Protein AF-A0A1M5WEA0-F1 (afdb_monomer_lite)

Radius of gyration: 22.65 Å; chains: 1; bounding box: 42×34×80 Å

Sequence (156 aa):
MRILQIKKFSIVIILIILMFCSLLNFSYASTDNMNVIKIAKNFVDTISSKHEHFSDWKISVICEPVPLYKENGKIRAYLFHLRKSKETVGYFILDIKTLNVVEFARGESPYQSTLKRFKIEKFKDKKIEKEMLVYAGPSYYILGVKTSKDKNIFNS

Structure (mmCIF, N/CA/C/O backbone):
data_AF-A0A1M5WEA0-F1
#
_entry.id   AF-A0A1M5WEA0-F1
#
loop_
_atom_site.group_PDB
_atom_site.id
_atom_site.type_symbol
_atom_site.label_atom_id
_atom_site.label_alt_id
_atom_site.label_comp_id
_atom_site.label_asym_id
_atom_site.label_entity_id
_atom_site.label_seq_id
_atom_site.pdbx_PDB_ins_code
_atom_site.Cartn_x
_atom_site.Cartn_y
_atom_site.Cartn_z
_atom_site.occupancy
_atom_site.B_iso_or_equiv
_atom_site.auth_seq_id
_atom_site.auth_comp_id
_atom_site.auth_asym_id
_atom_site.auth_atom_id
_atom_site.pdbx_PDB_model_num
ATOM 1 N N . MET A 1 1 ? 19.475 -5.536 62.255 1.00 52.81 1 MET A N 1
ATOM 2 C CA . MET A 1 1 ? 19.799 -4.760 61.029 1.00 52.81 1 MET A CA 1
ATOM 3 C C . MET A 1 1 ? 19.884 -5.592 59.735 1.00 52.81 1 MET A C 1
ATOM 5 O O . MET A 1 1 ? 19.499 -5.074 58.696 1.00 52.81 1 MET A O 1
ATOM 9 N N . ARG A 1 2 ? 20.307 -6.872 59.761 1.00 50.06 2 ARG A N 1
ATOM 10 C CA . ARG A 1 2 ? 20.433 -7.733 58.554 1.00 50.06 2 ARG A CA 1
ATOM 11 C C . ARG A 1 2 ? 19.107 -8.063 57.835 1.00 50.06 2 ARG A C 1
ATOM 13 O O . ARG A 1 2 ? 19.062 -8.043 56.612 1.00 50.06 2 ARG A O 1
ATOM 20 N N . ILE A 1 3 ? 18.007 -8.268 58.568 1.00 51.97 3 ILE A N 1
ATOM 21 C CA . ILE A 1 3 ? 16.685 -8.612 57.992 1.00 51.97 3 ILE A CA 1
ATOM 22 C C . ILE A 1 3 ? 16.113 -7.470 57.128 1.00 51.97 3 ILE A C 1
ATOM 24 O O . ILE A 1 3 ? 15.472 -7.713 56.107 1.00 51.97 3 ILE A O 1
ATOM 28 N N . LEU A 1 4 ? 16.382 -6.212 57.499 1.00 50.53 4 LEU A N 1
ATOM 29 C CA . LEU A 1 4 ? 15.894 -5.043 56.760 1.00 50.53 4 LEU A CA 1
ATOM 30 C C . LEU A 1 4 ? 16.617 -4.870 55.411 1.00 50.53 4 LEU A C 1
ATOM 32 O O . LEU A 1 4 ? 16.015 -4.393 54.453 1.00 50.53 4 LEU A O 1
ATOM 36 N N . GLN A 1 5 ? 17.890 -5.275 55.322 1.00 50.91 5 GLN A N 1
ATOM 37 C CA . GLN A 1 5 ? 18.660 -5.211 54.076 1.00 50.91 5 GLN A CA 1
ATOM 38 C C . GLN A 1 5 ? 18.260 -6.309 53.083 1.00 50.91 5 GLN A C 1
ATOM 40 O O . GLN A 1 5 ? 18.144 -6.024 51.895 1.00 50.91 5 GLN A O 1
ATOM 45 N N . ILE A 1 6 ? 17.930 -7.515 53.561 1.00 55.34 6 ILE A N 1
ATOM 46 C CA . ILE A 1 6 ? 17.444 -8.621 52.714 1.00 55.34 6 ILE A CA 1
ATOM 47 C C . ILE A 1 6 ? 16.091 -8.272 52.065 1.00 55.34 6 ILE A C 1
ATOM 49 O O . ILE A 1 6 ? 15.879 -8.528 50.877 1.00 55.34 6 ILE A O 1
ATOM 53 N N . LYS A 1 7 ? 15.192 -7.606 52.808 1.00 54.53 7 LYS A N 1
ATOM 54 C CA . LYS A 1 7 ? 13.907 -7.122 52.268 1.00 54.53 7 LYS A CA 1
ATOM 55 C C . LYS A 1 7 ? 14.094 -6.049 51.190 1.00 54.53 7 LYS A C 1
ATOM 57 O O . LYS A 1 7 ? 13.434 -6.110 50.159 1.00 54.53 7 LYS A O 1
ATOM 62 N N . LYS A 1 8 ? 15.024 -5.106 51.390 1.00 58.59 8 LYS A N 1
ATOM 63 C CA . LYS A 1 8 ? 15.352 -4.073 50.388 1.00 58.59 8 LYS A CA 1
ATOM 64 C C . LYS A 1 8 ? 15.960 -4.677 49.120 1.00 58.59 8 LYS A C 1
ATOM 66 O O . LYS A 1 8 ? 15.584 -4.275 48.026 1.00 58.59 8 LYS A O 1
ATOM 71 N N . PHE A 1 9 ? 16.829 -5.677 49.261 1.00 62.06 9 PHE A N 1
ATOM 72 C CA . PHE A 1 9 ? 17.447 -6.368 48.126 1.00 62.06 9 PHE A CA 1
ATOM 73 C C . PHE A 1 9 ? 16.418 -7.150 47.293 1.00 62.06 9 PHE A C 1
ATOM 75 O O . PHE A 1 9 ? 16.442 -7.106 46.066 1.00 62.06 9 PHE A O 1
ATOM 82 N N . SER A 1 10 ? 15.446 -7.781 47.959 1.00 69.00 10 SER A N 1
ATOM 83 C CA . SER A 1 10 ? 14.362 -8.521 47.297 1.00 69.00 10 SER A CA 1
ATOM 84 C C . SER A 1 10 ? 13.443 -7.608 46.473 1.00 69.00 10 SER A C 1
ATOM 86 O O . SER A 1 10 ? 13.037 -7.971 45.373 1.00 69.00 10 SER A O 1
ATOM 88 N N . ILE A 1 11 ? 13.156 -6.396 46.963 1.00 75.56 11 ILE A N 1
ATOM 89 C CA . ILE A 1 11 ? 12.329 -5.410 46.245 1.00 75.56 11 ILE A CA 1
ATOM 90 C C . ILE A 1 11 ? 13.032 -4.918 44.972 1.00 75.56 11 ILE A C 1
ATOM 92 O O . ILE A 1 11 ? 12.394 -4.782 43.930 1.00 75.56 11 ILE A O 1
ATOM 96 N N . VAL A 1 12 ? 14.347 -4.691 45.034 1.00 78.25 12 VAL A N 1
ATOM 97 C CA . VAL A 1 12 ? 15.135 -4.248 43.872 1.00 78.25 12 VAL A CA 1
ATOM 98 C C . VAL A 1 12 ? 15.146 -5.315 42.775 1.00 78.25 12 VAL A C 1
ATOM 100 O O . VAL A 1 12 ? 14.956 -4.987 41.607 1.00 78.25 12 VAL A O 1
ATOM 103 N N . ILE A 1 13 ? 15.278 -6.593 43.137 1.00 82.44 13 ILE A N 1
ATOM 104 C CA . ILE A 1 13 ? 15.229 -7.703 42.173 1.00 82.44 13 ILE A CA 1
ATOM 105 C C . ILE A 1 13 ? 13.857 -7.779 41.486 1.00 82.44 13 ILE A C 1
ATOM 107 O O . ILE A 1 13 ? 13.789 -7.920 40.267 1.00 82.44 13 ILE A O 1
ATOM 111 N N . ILE A 1 14 ? 12.763 -7.624 42.239 1.00 82.19 14 ILE A N 1
ATOM 112 C CA . ILE A 1 14 ? 11.400 -7.639 41.681 1.00 82.19 14 ILE A CA 1
ATOM 113 C C . ILE A 1 14 ? 11.188 -6.478 40.696 1.00 82.19 14 ILE A C 1
ATOM 115 O O . ILE A 1 14 ? 10.607 -6.678 39.630 1.00 82.19 14 ILE A O 1
ATOM 119 N N . LEU A 1 15 ? 11.695 -5.281 41.007 1.00 78.81 15 LEU A N 1
ATOM 120 C CA . LEU A 1 15 ? 11.612 -4.119 40.112 1.00 78.81 15 LEU A CA 1
ATOM 121 C C . LEU A 1 15 ? 12.396 -4.326 38.807 1.00 78.81 15 LEU A C 1
ATOM 123 O O . LEU A 1 15 ? 11.906 -3.960 37.740 1.00 78.81 15 LEU A O 1
ATOM 127 N N . ILE A 1 16 ? 13.572 -4.956 38.875 1.00 81.12 16 ILE A N 1
ATOM 128 C CA . ILE A 1 16 ? 14.376 -5.284 37.688 1.00 81.12 16 ILE A CA 1
ATOM 129 C C . ILE A 1 16 ? 13.646 -6.303 36.804 1.00 81.12 16 ILE A C 1
ATOM 131 O O . ILE A 1 16 ? 13.586 -6.123 35.589 1.00 81.12 16 ILE A O 1
ATOM 135 N N . ILE A 1 17 ? 13.033 -7.333 37.398 1.00 80.44 17 ILE A N 1
ATOM 136 C CA . ILE A 1 17 ? 12.251 -8.335 36.657 1.00 80.44 17 ILE A CA 1
ATOM 137 C C . ILE A 1 17 ? 11.041 -7.681 35.974 1.00 80.44 17 ILE A C 1
ATOM 139 O O . ILE A 1 17 ? 10.797 -7.933 34.797 1.00 80.44 17 ILE A O 1
ATOM 143 N N . LEU A 1 18 ? 10.323 -6.786 36.662 1.00 75.31 18 LEU A N 1
ATOM 144 C CA . LEU A 1 18 ? 9.180 -6.064 36.088 1.00 75.31 18 LEU A CA 1
ATOM 145 C C . LEU A 1 18 ? 9.583 -5.141 34.926 1.00 75.31 18 LEU A C 1
ATOM 147 O O . LEU A 1 18 ? 8.867 -5.087 33.924 1.00 75.31 18 LEU A O 1
ATOM 151 N N . MET A 1 19 ? 10.735 -4.464 35.015 1.00 72.69 19 MET A N 1
ATOM 152 C CA . MET A 1 19 ? 11.289 -3.695 33.890 1.00 72.69 19 MET A CA 1
ATOM 153 C C . MET A 1 19 ? 11.709 -4.591 32.720 1.00 72.69 19 MET A C 1
ATOM 155 O O . MET A 1 19 ? 11.568 -4.199 31.567 1.00 72.69 19 MET A O 1
ATOM 159 N N . PHE A 1 20 ? 12.195 -5.805 32.983 1.00 71.12 20 PHE A N 1
ATOM 160 C CA . PHE A 1 20 ? 12.544 -6.743 31.916 1.00 71.12 20 PHE A CA 1
ATOM 161 C C . PHE A 1 20 ? 11.297 -7.323 31.231 1.00 71.12 20 PHE A C 1
ATOM 163 O O . PHE A 1 20 ? 11.262 -7.468 30.010 1.00 71.12 20 PHE A O 1
ATOM 170 N N . CYS A 1 21 ? 10.229 -7.583 31.992 1.00 66.06 21 CYS A N 1
ATOM 171 C CA . CYS A 1 21 ? 8.949 -8.035 31.449 1.00 66.06 21 CYS A CA 1
ATOM 172 C C . CYS A 1 21 ? 8.261 -6.975 30.572 1.00 66.06 21 CYS A C 1
ATOM 174 O O . CYS A 1 21 ? 7.588 -7.339 29.607 1.00 66.06 21 CYS A O 1
ATOM 176 N N . SER A 1 22 ? 8.434 -5.677 30.849 1.00 63.41 22 SER A N 1
ATOM 177 C CA . SER A 1 22 ? 7.867 -4.619 29.998 1.00 63.41 22 SER A CA 1
ATOM 178 C C . SER A 1 22 ? 8.595 -4.468 28.656 1.00 63.41 22 SER A C 1
ATOM 180 O O . SER A 1 22 ? 7.967 -4.069 27.676 1.00 63.41 22 SER A O 1
ATOM 182 N N . LEU A 1 23 ? 9.870 -4.866 28.569 1.00 59.38 23 LEU A N 1
ATOM 183 C CA . LEU A 1 23 ? 10.645 -4.854 27.321 1.00 59.38 23 LEU A CA 1
ATOM 184 C C . LEU A 1 23 ? 10.229 -5.969 26.345 1.00 59.38 23 LEU A C 1
ATOM 186 O O . LEU A 1 23 ? 10.309 -5.783 25.133 1.00 59.38 23 LEU A O 1
ATOM 190 N N . LEU A 1 24 ? 9.733 -7.108 26.841 1.00 56.38 24 LEU A N 1
ATOM 191 C CA . LEU A 1 24 ? 9.346 -8.250 25.996 1.00 56.38 24 LEU A CA 1
ATOM 192 C C . LEU A 1 24 ? 7.992 -8.066 25.286 1.00 56.38 24 LEU A C 1
ATOM 194 O O . LEU A 1 24 ? 7.733 -8.719 24.275 1.00 56.38 24 LEU A O 1
ATOM 198 N N . ASN A 1 25 ? 7.146 -7.146 25.758 1.00 49.78 25 ASN A N 1
ATOM 199 C CA . ASN A 1 25 ? 5.828 -6.884 25.166 1.00 49.78 25 ASN A CA 1
ATOM 200 C C . ASN A 1 25 ? 5.871 -6.001 23.902 1.00 49.78 25 ASN A C 1
ATOM 202 O O . ASN A 1 25 ? 4.851 -5.858 23.231 1.00 49.78 25 ASN A O 1
ATOM 206 N N . PHE A 1 26 ? 7.027 -5.433 23.540 1.00 46.34 26 PHE A N 1
ATOM 207 C CA . PHE A 1 26 ? 7.155 -4.570 22.356 1.00 46.34 26 PHE A CA 1
ATOM 208 C C . PHE A 1 26 ? 7.460 -5.324 21.047 1.00 46.34 26 PHE A C 1
ATOM 210 O O . PHE A 1 26 ? 7.346 -4.744 19.968 1.00 46.34 26 PHE A O 1
ATOM 217 N N . SER A 1 27 ? 7.804 -6.616 21.103 1.00 44.00 27 SER A N 1
ATOM 218 C CA . SER A 1 27 ? 8.328 -7.344 19.932 1.00 44.00 27 SER A CA 1
ATOM 219 C C . SER A 1 27 ? 7.290 -8.116 19.108 1.00 44.00 27 SER A C 1
ATOM 221 O O . SER A 1 27 ? 7.609 -8.550 18.004 1.00 44.00 27 SER A O 1
ATOM 223 N N . TYR A 1 28 ? 6.045 -8.261 19.572 1.00 44.09 28 TYR A N 1
ATOM 224 C CA . TYR A 1 28 ? 5.028 -9.056 18.859 1.00 44.09 28 TYR A CA 1
ATOM 225 C C . TYR A 1 28 ? 4.262 -8.298 17.760 1.00 44.09 28 TYR A C 1
ATOM 227 O O . TYR A 1 28 ? 3.645 -8.930 16.911 1.00 44.09 28 TYR A O 1
ATOM 235 N N . ALA A 1 29 ? 4.330 -6.963 17.715 1.00 42.38 29 ALA A N 1
ATOM 236 C CA . ALA A 1 29 ? 3.691 -6.164 16.658 1.00 42.38 29 ALA A CA 1
ATOM 237 C C . ALA A 1 29 ? 4.589 -5.933 15.418 1.00 42.38 29 ALA A C 1
ATOM 239 O O . ALA A 1 29 ? 4.156 -5.331 14.438 1.00 42.38 29 ALA A O 1
ATOM 240 N N . SER A 1 30 ? 5.850 -6.380 15.465 1.00 47.25 30 SER A N 1
ATOM 241 C CA . SER A 1 30 ? 6.892 -6.059 14.475 1.00 47.25 30 SER A CA 1
ATOM 242 C C . SER A 1 30 ? 6.977 -7.067 13.318 1.00 47.25 30 SER A C 1
ATOM 244 O O . SER A 1 30 ? 7.262 -6.696 12.178 1.00 47.25 30 SER A O 1
ATOM 246 N N . THR A 1 31 ? 6.689 -8.343 13.577 1.00 48.91 31 THR A N 1
ATOM 247 C CA . THR A 1 31 ? 6.902 -9.438 12.617 1.00 48.91 31 THR A CA 1
ATOM 248 C C . THR A 1 31 ? 5.940 -9.404 11.429 1.00 48.91 31 THR A C 1
ATOM 250 O O . THR A 1 31 ? 6.384 -9.566 10.291 1.00 48.91 31 THR A O 1
ATOM 253 N N . ASP A 1 32 ? 4.654 -9.118 11.652 1.00 56.31 32 ASP A N 1
ATOM 254 C CA . ASP A 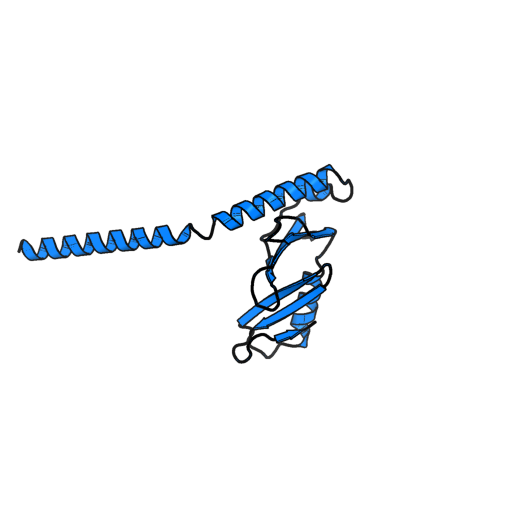1 32 ? 3.664 -9.033 10.564 1.00 56.31 32 ASP A CA 1
ATOM 255 C C . ASP A 1 32 ? 3.939 -7.843 9.632 1.00 56.31 32 ASP A C 1
ATOM 257 O O . ASP A 1 32 ? 3.820 -7.946 8.408 1.00 56.31 32 ASP A O 1
ATOM 261 N N . ASN A 1 33 ? 4.387 -6.721 10.200 1.00 60.44 33 ASN A N 1
ATOM 262 C CA . ASN A 1 33 ? 4.647 -5.496 9.448 1.00 60.44 33 ASN A CA 1
ATOM 263 C C . ASN A 1 33 ? 5.915 -5.617 8.577 1.00 60.44 33 ASN A C 1
ATOM 265 O O . ASN A 1 33 ? 5.960 -5.131 7.445 1.00 60.44 33 ASN A O 1
ATOM 269 N N . MET A 1 34 ? 6.931 -6.341 9.061 1.00 66.06 34 MET A N 1
ATOM 270 C CA . MET A 1 34 ? 8.174 -6.570 8.318 1.00 66.06 34 MET A CA 1
ATOM 271 C C . MET A 1 34 ? 7.947 -7.404 7.043 1.00 66.06 34 MET A C 1
ATOM 273 O O . MET A 1 34 ? 8.567 -7.136 6.009 1.00 66.06 34 MET A O 1
ATOM 277 N N . ASN A 1 35 ? 7.015 -8.363 7.075 1.00 83.56 35 ASN A N 1
ATOM 278 C CA . ASN A 1 35 ? 6.656 -9.167 5.902 1.00 83.56 35 ASN A CA 1
ATOM 279 C C . ASN A 1 35 ? 5.916 -8.343 4.838 1.00 83.56 35 ASN A C 1
ATOM 281 O O . ASN A 1 35 ? 6.226 -8.429 3.649 1.00 83.56 35 ASN A O 1
ATOM 285 N N . VAL A 1 36 ? 4.984 -7.496 5.272 1.00 87.06 36 VAL A N 1
ATOM 286 C CA . VAL A 1 36 ? 4.191 -6.617 4.405 1.00 87.06 36 VAL A CA 1
ATOM 287 C C . VAL A 1 36 ? 5.079 -5.626 3.637 1.00 87.06 36 VAL A C 1
ATOM 289 O O . VAL A 1 36 ? 4.935 -5.484 2.421 1.00 87.06 36 VAL A O 1
ATOM 292 N N . ILE A 1 37 ? 6.070 -5.018 4.298 1.00 89.25 37 ILE A N 1
ATOM 293 C CA . ILE A 1 37 ? 7.034 -4.113 3.644 1.00 89.25 37 ILE A CA 1
ATOM 294 C C . ILE A 1 37 ? 7.919 -4.861 2.637 1.00 89.25 37 ILE A C 1
ATOM 296 O O . ILE A 1 37 ? 8.231 -4.335 1.567 1.00 89.25 37 ILE A O 1
ATOM 300 N N . LYS A 1 38 ? 8.331 -6.095 2.948 1.00 92.00 38 LYS A N 1
ATOM 301 C CA . LYS A 1 38 ? 9.137 -6.909 2.028 1.00 92.00 38 LYS A CA 1
ATOM 302 C C . LYS A 1 38 ? 8.366 -7.239 0.747 1.00 92.00 38 LYS A C 1
ATOM 304 O O . LYS A 1 38 ? 8.914 -7.102 -0.344 1.00 92.00 38 LYS A O 1
ATOM 309 N N . ILE A 1 39 ? 7.096 -7.624 0.872 1.00 93.81 39 ILE A N 1
ATOM 310 C CA . ILE A 1 39 ? 6.220 -7.899 -0.276 1.00 93.81 39 ILE A CA 1
ATOM 311 C C . ILE A 1 39 ? 6.012 -6.632 -1.112 1.00 93.81 39 ILE A C 1
ATOM 313 O O . ILE A 1 39 ? 6.133 -6.684 -2.334 1.00 93.81 39 ILE A O 1
ATOM 317 N N . ALA A 1 40 ? 5.778 -5.491 -0.460 1.00 94.50 40 ALA A N 1
ATOM 318 C CA . ALA A 1 40 ? 5.663 -4.190 -1.114 1.00 94.50 40 ALA A CA 1
ATOM 319 C C . ALA A 1 40 ? 6.899 -3.847 -1.965 1.00 94.50 40 ALA A C 1
ATOM 321 O O . ALA A 1 40 ? 6.758 -3.496 -3.136 1.00 94.50 40 ALA A O 1
ATOM 322 N N . LYS A 1 41 ? 8.108 -4.004 -1.411 1.00 95.19 41 LYS A N 1
ATOM 323 C CA . LYS A 1 41 ? 9.366 -3.779 -2.146 1.00 95.19 41 LYS A CA 1
ATOM 324 C C . LYS A 1 41 ? 9.494 -4.706 -3.352 1.00 95.19 41 LYS A C 1
ATOM 326 O O . LYS A 1 41 ? 9.690 -4.229 -4.463 1.00 95.19 41 LYS A O 1
ATOM 331 N N . ASN A 1 42 ? 9.277 -6.007 -3.151 1.00 95.69 42 ASN A N 1
ATOM 332 C CA . ASN A 1 42 ? 9.341 -6.991 -4.233 1.00 95.69 42 ASN A CA 1
ATOM 333 C C . ASN A 1 42 ? 8.346 -6.683 -5.361 1.00 95.69 42 ASN A C 1
ATOM 335 O O . ASN A 1 42 ? 8.667 -6.853 -6.538 1.00 95.69 42 ASN A O 1
ATOM 339 N N . PHE A 1 43 ? 7.136 -6.236 -5.015 1.00 96.75 43 PHE A N 1
ATOM 340 C CA . PHE A 1 43 ? 6.140 -5.835 -6.000 1.00 96.75 43 PHE A CA 1
ATOM 341 C C . PHE A 1 43 ? 6.605 -4.618 -6.808 1.00 96.75 43 PHE A C 1
ATOM 343 O O . PHE A 1 43 ? 6.551 -4.658 -8.036 1.00 96.75 43 PHE A O 1
ATOM 350 N N . VAL A 1 44 ? 7.107 -3.574 -6.140 1.00 96.81 44 VAL A N 1
ATOM 351 C CA . VAL A 1 44 ? 7.639 -2.367 -6.795 1.00 96.81 44 VAL A CA 1
ATOM 352 C C . VAL A 1 44 ? 8.803 -2.705 -7.725 1.00 96.81 44 VAL A C 1
ATOM 354 O O . VAL A 1 44 ? 8.813 -2.265 -8.876 1.00 96.81 44 VAL A O 1
ATOM 357 N N . ASP A 1 45 ? 9.742 -3.537 -7.279 1.00 96.12 45 ASP A N 1
ATOM 358 C CA . ASP A 1 45 ? 10.866 -3.988 -8.105 1.00 96.12 45 ASP A CA 1
ATOM 359 C C . ASP A 1 45 ? 10.376 -4.767 -9.332 1.00 96.12 45 ASP A C 1
ATOM 361 O O . ASP A 1 45 ? 10.842 -4.548 -10.452 1.00 96.12 45 ASP A O 1
ATOM 365 N N . THR A 1 46 ? 9.383 -5.639 -9.143 1.00 96.44 46 THR A N 1
ATOM 366 C CA . THR A 1 46 ? 8.805 -6.447 -10.223 1.00 96.44 46 THR A CA 1
ATOM 367 C C . THR A 1 46 ? 8.084 -5.581 -11.249 1.00 96.44 46 THR A C 1
ATOM 369 O O . THR A 1 46 ? 8.337 -5.716 -12.446 1.00 96.44 46 THR A O 1
ATOM 372 N N . ILE A 1 47 ? 7.183 -4.697 -10.809 1.00 96.38 47 ILE A N 1
ATOM 373 C CA . ILE A 1 47 ? 6.354 -3.904 -11.722 1.00 96.38 47 ILE A CA 1
ATOM 374 C C . ILE A 1 47 ? 7.199 -2.880 -12.483 1.00 96.38 47 ILE A C 1
ATOM 376 O O . ILE A 1 47 ? 7.045 -2.752 -13.695 1.00 96.38 47 ILE A O 1
ATOM 380 N N . SER A 1 48 ? 8.150 -2.229 -11.805 1.00 96.06 48 SER A N 1
ATOM 381 C CA . SER A 1 48 ? 9.041 -1.241 -12.423 1.00 96.06 48 SER A CA 1
ATOM 382 C C . SER A 1 48 ? 10.013 -1.861 -13.425 1.00 96.06 48 SER A C 1
ATOM 384 O O . SER A 1 48 ? 10.409 -1.198 -14.380 1.00 96.06 48 SER A O 1
ATOM 386 N N . SER A 1 49 ? 10.368 -3.137 -13.244 1.00 95.62 49 SER A N 1
ATOM 387 C CA . SER A 1 49 ? 11.245 -3.863 -14.170 1.00 95.62 49 SER A CA 1
ATOM 388 C C . SER A 1 49 ? 10.493 -4.472 -15.356 1.00 95.62 49 SER A C 1
ATOM 390 O O . SER A 1 49 ? 11.084 -4.652 -16.416 1.00 95.62 49 SER A O 1
ATOM 392 N N . LYS A 1 50 ? 9.209 -4.818 -15.193 1.00 96.38 50 LYS A N 1
ATOM 393 C CA . LYS A 1 50 ? 8.398 -5.466 -16.242 1.00 96.38 50 LYS A CA 1
ATOM 394 C C . LYS A 1 50 ? 7.610 -4.491 -17.110 1.00 96.38 50 LYS A C 1
ATOM 396 O O . LYS A 1 50 ? 7.259 -4.841 -18.233 1.00 96.38 50 LYS A O 1
ATOM 401 N N . HIS A 1 51 ? 7.302 -3.303 -16.598 1.00 94.50 51 HIS A N 1
ATOM 402 C CA . HIS A 1 51 ? 6.440 -2.343 -17.278 1.00 94.50 51 HIS A CA 1
ATOM 403 C C . HIS A 1 51 ? 7.105 -0.969 -17.327 1.00 94.50 51 HIS A C 1
ATOM 405 O O . HIS A 1 51 ? 7.254 -0.300 -16.306 1.00 94.50 51 HIS A O 1
ATOM 411 N N . GLU A 1 52 ? 7.449 -0.516 -18.533 1.00 92.88 52 GLU A N 1
ATOM 412 C CA . GLU A 1 52 ? 8.152 0.754 -18.765 1.00 92.88 52 GLU A CA 1
ATOM 413 C C . GLU A 1 52 ? 7.415 1.957 -18.157 1.00 92.88 52 GLU A C 1
ATOM 415 O O . GLU A 1 52 ? 8.026 2.818 -17.520 1.00 92.88 52 GLU A O 1
ATOM 420 N N . HIS A 1 53 ? 6.081 1.957 -18.242 1.00 93.56 53 HIS A N 1
ATOM 421 C CA . HIS A 1 53 ? 5.217 2.978 -17.647 1.00 93.56 53 HIS A CA 1
ATOM 422 C C . HIS A 1 53 ? 5.273 3.047 -16.115 1.00 93.56 53 HIS A C 1
ATOM 424 O O . HIS A 1 53 ? 4.675 3.953 -15.550 1.00 93.56 53 HIS A O 1
ATOM 430 N N . PHE A 1 54 ? 5.950 2.124 -15.431 1.00 95.81 54 PHE A N 1
ATOM 431 C CA . PHE A 1 54 ? 6.154 2.125 -13.978 1.00 95.81 54 PHE A CA 1
ATOM 432 C C . PHE A 1 54 ? 7.643 2.150 -13.595 1.00 95.81 54 PHE A C 1
ATOM 434 O O . PHE A 1 54 ? 7.988 1.972 -12.429 1.00 95.81 54 PHE A O 1
ATOM 441 N N . SER A 1 55 ? 8.544 2.368 -14.556 1.00 94.25 55 SER A N 1
ATOM 442 C CA . SER A 1 55 ? 10.001 2.339 -14.347 1.00 94.25 55 SER A CA 1
ATOM 443 C C . SER A 1 55 ? 10.490 3.317 -13.269 1.00 94.25 55 SER A C 1
ATOM 445 O O . SER A 1 55 ? 11.413 3.014 -12.511 1.00 94.25 55 SER A O 1
ATOM 447 N N . ASP A 1 56 ? 9.833 4.467 -13.131 1.00 92.31 56 ASP A N 1
ATOM 448 C CA . ASP A 1 56 ? 10.127 5.484 -12.122 1.00 92.31 56 ASP A CA 1
ATOM 449 C C . ASP A 1 56 ? 9.789 5.055 -10.686 1.00 92.31 56 ASP A C 1
ATOM 451 O O . ASP A 1 56 ? 10.293 5.664 -9.739 1.00 92.31 56 ASP A O 1
ATOM 455 N N . TRP A 1 57 ? 9.006 3.989 -10.498 1.00 95.75 57 TRP A N 1
ATOM 456 C CA . TRP A 1 57 ? 8.712 3.450 -9.170 1.00 95.75 57 TRP A CA 1
ATOM 457 C C . TRP A 1 57 ? 9.956 2.844 -8.506 1.00 95.75 57 TRP A C 1
ATOM 459 O O . TRP A 1 57 ? 10.064 2.886 -7.282 1.00 95.75 57 TRP A O 1
ATOM 469 N N . LYS A 1 58 ? 10.942 2.380 -9.288 1.00 92.12 58 LYS A N 1
ATOM 470 C CA . LYS A 1 58 ? 12.201 1.796 -8.786 1.00 92.12 58 LYS A CA 1
ATOM 471 C C . LYS A 1 58 ? 13.014 2.753 -7.909 1.00 92.12 58 LYS A C 1
ATOM 473 O O . LYS A 1 58 ? 13.715 2.329 -6.999 1.00 92.12 58 LYS A O 1
ATOM 478 N N . ILE A 1 59 ? 12.933 4.049 -8.202 1.00 91.81 59 ILE A N 1
ATOM 479 C CA . ILE A 1 59 ? 13.646 5.111 -7.474 1.00 91.81 59 ILE A CA 1
ATOM 480 C C . ILE A 1 59 ? 12.716 5.907 -6.551 1.00 91.81 59 ILE A C 1
ATOM 482 O O . ILE A 1 59 ? 13.081 6.982 -6.075 1.00 91.81 59 ILE A O 1
ATOM 486 N N . SER A 1 60 ? 11.494 5.419 -6.342 1.00 94.06 60 SER A N 1
ATOM 487 C CA . SER A 1 60 ? 10.509 6.057 -5.477 1.00 94.06 60 SER A CA 1
ATOM 488 C C . SER A 1 60 ? 10.582 5.510 -4.052 1.00 94.06 60 SER A C 1
ATOM 490 O O . SER A 1 60 ? 11.005 4.381 -3.806 1.00 94.06 60 SER A O 1
ATOM 492 N N . VAL A 1 61 ? 10.159 6.328 -3.095 1.00 94.50 61 VAL A N 1
ATOM 493 C CA . VAL A 1 61 ? 10.037 5.937 -1.694 1.00 94.50 61 VAL A CA 1
ATOM 494 C C . VAL A 1 61 ? 8.658 5.324 -1.476 1.00 94.50 61 VAL A C 1
ATOM 496 O O . VAL A 1 61 ? 7.639 5.980 -1.710 1.00 94.50 61 VAL A O 1
ATOM 499 N N . ILE A 1 62 ? 8.633 4.084 -0.988 1.00 94.62 62 ILE A N 1
ATOM 500 C CA . ILE A 1 62 ? 7.423 3.446 -0.460 1.00 94.62 62 ILE A CA 1
ATOM 501 C C . ILE A 1 62 ? 7.107 4.105 0.882 1.00 94.62 62 ILE A C 1
ATOM 503 O O . ILE A 1 62 ? 7.899 4.020 1.819 1.00 94.62 62 ILE A O 1
ATOM 507 N N . CYS A 1 63 ? 5.973 4.794 0.960 1.00 91.25 63 CYS A N 1
ATOM 508 C CA . CYS A 1 63 ? 5.514 5.425 2.193 1.00 91.25 63 CYS A CA 1
ATOM 509 C C . CYS A 1 63 ? 5.017 4.383 3.203 1.00 91.25 63 CYS A C 1
ATOM 511 O O . CYS A 1 63 ? 4.742 3.234 2.852 1.00 91.25 63 CYS A O 1
ATOM 513 N N . GLU A 1 64 ? 4.838 4.822 4.448 1.00 89.62 64 GLU A N 1
ATOM 514 C CA . GLU A 1 64 ? 4.190 4.023 5.489 1.00 89.62 64 GLU A CA 1
ATOM 515 C C . GLU A 1 64 ? 2.805 3.518 5.033 1.00 89.62 64 GLU A C 1
ATOM 517 O O . GLU A 1 64 ? 2.042 4.284 4.427 1.00 89.62 64 GLU A O 1
ATOM 522 N N . PRO A 1 65 ? 2.460 2.249 5.318 1.00 91.00 65 PRO A N 1
ATOM 523 C CA . PRO A 1 65 ? 1.197 1.668 4.896 1.00 91.00 65 PRO A CA 1
ATOM 524 C C . PRO A 1 65 ? 0.011 2.307 5.622 1.00 91.00 65 PRO A C 1
ATOM 526 O O . PRO A 1 65 ? -0.023 2.410 6.849 1.00 91.00 65 PRO A O 1
ATOM 529 N N . VAL A 1 66 ? -1.024 2.658 4.863 1.00 88.62 66 VAL A N 1
ATOM 530 C CA . VAL A 1 66 ? -2.306 3.115 5.405 1.00 88.62 66 VAL A CA 1
ATOM 531 C C . VAL A 1 66 ? -3.248 1.912 5.531 1.00 88.62 66 VAL A C 1
ATOM 533 O O . VAL A 1 66 ? -3.540 1.263 4.522 1.00 88.62 66 VAL A O 1
ATOM 536 N N . PRO A 1 67 ? -3.751 1.583 6.735 1.00 88.94 67 PRO A N 1
ATOM 537 C CA . PRO A 1 67 ? -4.660 0.458 6.909 1.00 88.94 67 PRO A CA 1
ATOM 538 C C . PRO A 1 67 ? -6.025 0.749 6.280 1.00 88.94 67 PRO A C 1
ATOM 540 O O . PRO A 1 67 ? -6.656 1.768 6.566 1.00 88.94 67 PRO A O 1
ATOM 543 N N . LEU A 1 68 ? -6.493 -0.192 5.464 1.00 87.62 68 LEU A N 1
ATOM 544 C CA . LEU A 1 68 ? -7.835 -0.223 4.898 1.00 87.62 68 LEU A CA 1
ATOM 545 C C . LEU A 1 68 ? -8.672 -1.253 5.646 1.00 87.62 68 LEU A C 1
ATOM 547 O O . LEU A 1 68 ? -8.216 -2.366 5.904 1.00 87.62 68 LEU A O 1
ATOM 551 N N . TYR A 1 69 ? -9.907 -0.907 5.969 1.00 86.12 69 TYR A N 1
ATOM 552 C CA . TYR A 1 69 ? -10.778 -1.667 6.853 1.00 86.12 69 TYR A CA 1
ATOM 553 C C . TYR A 1 69 ? -11.964 -2.274 6.104 1.00 86.12 69 TYR A C 1
ATOM 555 O O . TYR A 1 69 ? -12.358 -1.837 5.026 1.00 86.12 69 TYR A O 1
ATOM 563 N N . LYS A 1 70 ? -12.558 -3.304 6.696 1.00 84.56 70 LYS A N 1
ATOM 564 C CA . LYS A 1 70 ? -13.917 -3.755 6.387 1.00 84.56 70 LYS A CA 1
ATOM 565 C C . LYS A 1 70 ? -14.915 -2.922 7.189 1.00 84.56 70 LYS A C 1
ATOM 567 O O . LYS A 1 70 ? -14.550 -2.308 8.189 1.00 84.56 70 LYS A O 1
ATOM 572 N N . GLU A 1 71 ? -16.190 -3.001 6.828 1.00 79.44 71 GLU A N 1
ATOM 573 C CA . GLU A 1 71 ? -17.292 -2.389 7.592 1.00 79.44 71 GLU A CA 1
ATOM 574 C C . GLU A 1 71 ? -17.323 -2.846 9.060 1.00 79.44 71 GLU A C 1
ATOM 576 O O . GLU A 1 71 ? -17.654 -2.082 9.960 1.00 79.44 71 GLU A O 1
ATOM 581 N N . ASN A 1 72 ? -16.883 -4.077 9.340 1.00 79.94 72 ASN A N 1
ATOM 582 C CA . ASN A 1 72 ? -16.774 -4.594 10.706 1.00 79.94 72 ASN A CA 1
ATOM 583 C C . ASN A 1 72 ? -15.541 -4.085 11.487 1.00 79.94 72 ASN A C 1
ATOM 585 O O . ASN A 1 72 ? -15.265 -4.579 12.580 1.00 79.94 72 ASN A O 1
ATOM 589 N N . GLY A 1 73 ? -14.770 -3.144 10.933 1.00 77.75 73 GLY A N 1
ATOM 590 C CA . GLY A 1 73 ? -13.617 -2.517 11.582 1.00 77.75 73 GLY A CA 1
ATOM 591 C C . GLY A 1 73 ? -12.330 -3.350 11.595 1.00 77.75 73 GLY A C 1
ATOM 592 O O . GLY A 1 73 ? -11.324 -2.888 12.133 1.00 77.75 73 GLY A O 1
ATOM 593 N N . LYS A 1 74 ? -12.315 -4.554 11.007 1.00 84.44 74 LYS A N 1
ATOM 594 C CA . LYS A 1 74 ? -11.078 -5.337 10.826 1.00 84.44 74 LYS A CA 1
ATOM 595 C C . LYS A 1 74 ? -10.289 -4.827 9.624 1.00 84.44 74 LYS A C 1
ATOM 597 O O . LYS A 1 74 ? -10.891 -4.459 8.617 1.00 84.44 74 LYS A O 1
ATOM 602 N N . ILE A 1 75 ? -8.957 -4.857 9.697 1.00 87.50 75 ILE A N 1
ATOM 603 C CA . ILE A 1 75 ? -8.099 -4.543 8.545 1.00 87.50 75 ILE A CA 1
ATOM 604 C C . ILE A 1 75 ? -8.379 -5.565 7.427 1.00 87.50 75 ILE A C 1
ATOM 606 O O . ILE A 1 75 ? -8.553 -6.758 7.682 1.00 87.50 75 ILE A O 1
ATOM 610 N N . ARG A 1 76 ? -8.485 -5.081 6.190 1.00 87.75 76 ARG A N 1
ATOM 611 C CA . ARG A 1 76 ? -8.642 -5.865 4.959 1.00 87.75 76 ARG A CA 1
ATOM 612 C C . ARG A 1 76 ? -7.396 -5.809 4.088 1.00 87.75 76 ARG A C 1
ATOM 614 O O . ARG A 1 76 ? -7.033 -6.813 3.488 1.00 87.75 76 ARG A O 1
ATOM 621 N N . ALA A 1 77 ? -6.788 -4.637 3.989 1.00 91.69 77 ALA A N 1
ATOM 622 C CA . ALA A 1 77 ? -5.693 -4.380 3.071 1.00 91.69 77 ALA A CA 1
ATOM 623 C C . ALA A 1 77 ? -4.828 -3.221 3.578 1.00 91.69 77 ALA A C 1
ATOM 625 O O . ALA A 1 77 ? -5.232 -2.490 4.483 1.00 91.69 77 ALA A O 1
ATOM 626 N N . TYR A 1 78 ? -3.664 -3.041 2.967 1.00 92.69 78 TYR A N 1
ATOM 627 C CA . TYR A 1 78 ? -2.810 -1.876 3.152 1.00 92.69 78 TYR A CA 1
ATOM 628 C C . TYR A 1 78 ? -2.698 -1.101 1.848 1.00 92.69 78 TYR A C 1
ATOM 630 O O . TYR A 1 78 ? -2.380 -1.678 0.812 1.00 92.69 78 TYR A O 1
ATOM 638 N N . LEU A 1 79 ? -2.944 0.204 1.915 1.00 92.56 79 LEU A N 1
ATOM 639 C CA . LEU A 1 79 ? -2.658 1.147 0.843 1.00 92.56 79 LEU A CA 1
ATOM 640 C C . LEU A 1 79 ? -1.236 1.674 1.015 1.00 92.56 79 LEU A C 1
ATOM 642 O O . LEU A 1 79 ? -0.898 2.234 2.056 1.00 92.56 79 LEU A O 1
ATOM 646 N N . PHE A 1 80 ? -0.436 1.535 -0.029 1.00 94.38 80 PHE A N 1
ATOM 647 C CA . PHE A 1 80 ? 0.899 2.098 -0.121 1.00 94.38 80 PHE A CA 1
ATOM 648 C C . PHE A 1 80 ? 0.916 3.218 -1.146 1.00 94.38 80 PHE A C 1
ATOM 650 O O . PHE A 1 80 ? 0.452 3.042 -2.273 1.00 94.38 80 PHE A O 1
ATOM 657 N N . HIS A 1 81 ? 1.508 4.348 -0.772 1.00 94.50 81 HIS A N 1
ATOM 658 C CA . HIS A 1 81 ? 1.833 5.424 -1.703 1.00 94.50 81 HIS A CA 1
ATOM 659 C C . HIS A 1 81 ? 3.303 5.373 -2.079 1.00 94.50 81 HIS A C 1
ATOM 661 O O . HIS A 1 81 ? 4.166 5.089 -1.248 1.00 94.50 81 HIS A O 1
ATOM 667 N N . LEU A 1 82 ? 3.577 5.721 -3.327 1.00 95.62 82 LEU A N 1
ATOM 668 C CA . LEU A 1 82 ? 4.920 5.876 -3.856 1.00 95.62 82 LEU A CA 1
ATOM 669 C C . LEU A 1 82 ? 5.174 7.351 -4.086 1.00 95.62 82 LEU A C 1
ATOM 671 O O . LEU A 1 82 ? 4.382 8.030 -4.746 1.00 95.62 82 LEU A O 1
ATOM 675 N N . ARG A 1 83 ? 6.276 7.852 -3.533 1.00 93.88 83 ARG A N 1
ATOM 676 C CA . ARG A 1 83 ? 6.666 9.251 -3.680 1.00 93.88 83 ARG A CA 1
ATOM 677 C C . ARG A 1 83 ? 8.010 9.388 -4.353 1.00 93.88 83 ARG A C 1
ATOM 679 O O . ARG A 1 83 ? 8.965 8.694 -4.014 1.00 93.88 83 ARG A O 1
ATOM 686 N N . LYS 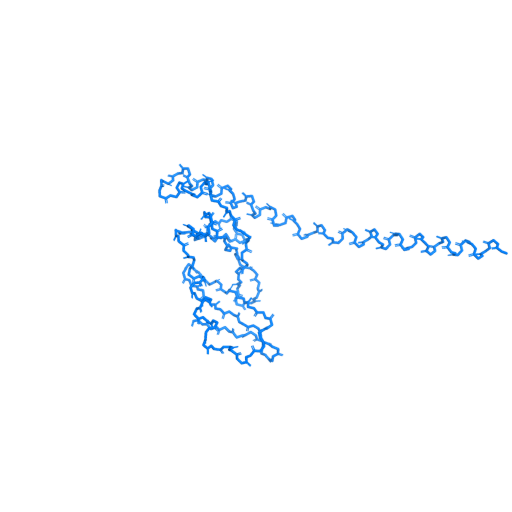A 1 84 ? 8.093 10.352 -5.259 1.00 91.69 84 LYS A N 1
ATOM 687 C CA . LYS A 1 84 ? 9.352 10.843 -5.804 1.00 91.69 84 LYS A CA 1
ATOM 688 C C . LYS A 1 84 ? 9.463 12.303 -5.401 1.00 91.69 84 LYS A C 1
ATOM 690 O O . LYS A 1 84 ? 8.623 13.124 -5.762 1.00 91.69 84 LYS A O 1
ATOM 695 N N . SER A 1 85 ? 10.460 12.618 -4.580 1.00 88.00 85 SER A N 1
ATOM 696 C CA . SER A 1 85 ? 10.569 13.930 -3.935 1.00 88.00 85 SER A CA 1
ATOM 697 C C . SER A 1 85 ? 9.308 14.263 -3.114 1.00 88.00 85 SER A C 1
ATOM 699 O O . SER A 1 85 ? 9.049 13.607 -2.106 1.00 88.00 85 SER A O 1
ATOM 701 N N . LYS A 1 86 ? 8.518 15.267 -3.520 1.00 85.88 86 LYS A N 1
ATOM 702 C CA . LYS A 1 86 ? 7.294 15.699 -2.820 1.00 85.88 86 LYS A CA 1
ATOM 703 C C . LYS A 1 86 ? 6.002 15.208 -3.480 1.00 85.88 86 LYS A C 1
ATOM 705 O O . LYS A 1 86 ? 4.928 15.435 -2.930 1.00 85.88 86 LYS A O 1
ATOM 710 N N . GLU A 1 87 ? 6.095 14.541 -4.624 1.00 89.06 87 GLU A N 1
ATOM 711 C CA . GLU A 1 87 ? 4.939 14.174 -5.441 1.00 89.06 87 GLU A CA 1
ATOM 712 C C . GLU A 1 87 ? 4.610 12.688 -5.299 1.00 89.06 87 GLU A C 1
ATOM 714 O O . GLU A 1 87 ? 5.505 11.837 -5.273 1.00 89.06 87 GLU A O 1
ATOM 719 N N . THR A 1 88 ? 3.316 12.372 -5.212 1.00 91.62 88 THR A N 1
ATOM 720 C CA . THR A 1 88 ? 2.828 10.990 -5.284 1.00 91.62 88 THR A CA 1
ATOM 721 C C . THR A 1 88 ? 2.854 10.539 -6.743 1.00 91.62 88 THR A C 1
ATOM 723 O O . THR A 1 88 ? 2.101 11.052 -7.567 1.00 91.62 88 THR A O 1
ATOM 726 N N . VAL A 1 89 ? 3.704 9.562 -7.057 1.00 94.44 89 VAL A N 1
ATOM 727 C CA . VAL A 1 89 ? 3.860 9.012 -8.416 1.00 94.44 89 VAL A CA 1
ATOM 728 C C . VAL A 1 89 ? 2.982 7.787 -8.661 1.00 94.44 89 VAL A C 1
ATOM 730 O O . VAL A 1 89 ? 2.747 7.398 -9.807 1.00 94.44 89 VAL A O 1
ATOM 733 N N . GLY A 1 90 ? 2.452 7.188 -7.597 1.00 95.44 90 GLY A N 1
ATOM 734 C CA . GLY A 1 90 ? 1.570 6.039 -7.697 1.00 95.44 90 GLY A CA 1
ATOM 735 C C . GLY A 1 90 ? 1.111 5.512 -6.353 1.00 95.44 90 GLY A C 1
ATOM 736 O O . GLY A 1 90 ? 1.516 5.992 -5.289 1.00 95.44 90 GLY A O 1
ATOM 737 N N . TYR A 1 91 ? 0.273 4.491 -6.422 1.00 95.31 91 TYR A N 1
ATOM 738 C CA . TYR A 1 91 ? -0.173 3.746 -5.263 1.00 95.31 91 TYR A CA 1
ATOM 739 C C . TYR A 1 91 ? -0.442 2.287 -5.622 1.00 95.31 91 TYR A C 1
ATOM 741 O O . TYR A 1 91 ? -0.649 1.938 -6.786 1.00 95.31 91 TYR A O 1
ATOM 749 N N . PHE A 1 92 ? -0.480 1.441 -4.600 1.00 95.56 92 PHE A N 1
ATOM 750 C CA . PHE A 1 92 ? -0.969 0.075 -4.714 1.00 95.56 92 PHE A CA 1
ATOM 751 C C . PHE A 1 92 ? -1.604 -0.395 -3.408 1.00 95.56 92 PHE A C 1
ATOM 753 O O . PHE A 1 92 ? -1.355 0.163 -2.338 1.00 95.56 92 PHE A O 1
ATOM 760 N N . ILE A 1 93 ? -2.444 -1.421 -3.502 1.00 94.19 93 ILE A N 1
ATOM 761 C CA . ILE A 1 93 ? -3.170 -2.009 -2.382 1.00 94.19 93 ILE A CA 1
ATOM 762 C C . ILE A 1 93 ? -2.792 -3.473 -2.252 1.00 94.19 93 ILE A C 1
ATOM 764 O O . ILE A 1 93 ? -2.980 -4.253 -3.182 1.00 94.19 93 ILE A O 1
ATOM 768 N N . LEU A 1 94 ? -2.305 -3.840 -1.072 1.00 94.38 94 LEU A N 1
ATOM 769 C CA . LEU A 1 94 ? -1.945 -5.202 -0.703 1.00 94.38 94 LEU A CA 1
ATOM 770 C C . LEU A 1 94 ? -3.034 -5.801 0.193 1.00 94.38 94 LEU A C 1
ATOM 772 O O . LEU A 1 94 ? -3.273 -5.295 1.289 1.00 94.38 94 LEU A O 1
ATOM 776 N N . ASP A 1 95 ? -3.686 -6.877 -0.241 1.00 91.00 95 ASP A N 1
ATOM 777 C CA . ASP A 1 95 ? -4.661 -7.594 0.588 1.00 91.00 95 ASP A CA 1
ATOM 778 C C . ASP A 1 95 ? -3.939 -8.418 1.667 1.00 91.00 95 ASP A C 1
ATOM 780 O O . ASP A 1 95 ? -3.044 -9.207 1.366 1.00 91.00 95 ASP A O 1
ATOM 784 N N . ILE A 1 96 ? -4.323 -8.253 2.938 1.00 89.44 96 ILE A N 1
ATOM 785 C CA . ILE A 1 96 ? -3.584 -8.877 4.053 1.00 89.44 96 ILE A CA 1
ATOM 786 C C . ILE A 1 96 ? -3.791 -10.391 4.138 1.00 89.44 96 ILE A C 1
ATOM 788 O O . ILE A 1 96 ? -3.016 -11.078 4.795 1.00 89.44 96 ILE A O 1
ATOM 792 N N . LYS A 1 97 ? -4.867 -10.915 3.537 1.00 87.75 97 LYS A N 1
ATOM 793 C CA . LYS A 1 97 ? -5.212 -12.337 3.615 1.00 87.75 97 LYS A CA 1
ATOM 794 C C . LYS A 1 97 ? -4.478 -13.125 2.538 1.00 87.75 97 LYS A C 1
ATOM 796 O O . LYS A 1 97 ? -4.002 -14.222 2.798 1.00 87.75 97 LYS A O 1
ATOM 801 N N . THR A 1 98 ? -4.448 -12.586 1.327 1.00 90.19 98 THR A N 1
ATOM 802 C CA . THR A 1 98 ? -3.843 -13.235 0.159 1.00 90.19 98 THR A CA 1
ATOM 803 C C . THR A 1 98 ? -2.395 -12.826 -0.060 1.00 90.19 98 THR A C 1
ATOM 805 O O . THR A 1 98 ? -1.690 -13.524 -0.778 1.00 90.19 98 THR A O 1
ATOM 808 N N . LEU A 1 99 ? -1.958 -11.717 0.551 1.00 89.62 99 LEU A N 1
ATOM 809 C CA . LEU A 1 99 ? -0.641 -11.113 0.346 1.00 89.62 99 LEU A CA 1
ATOM 810 C C . LEU A 1 99 ? -0.365 -10.752 -1.122 1.00 89.62 99 LEU A C 1
ATOM 812 O O . LEU A 1 99 ? 0.786 -10.624 -1.535 1.00 89.62 99 LEU A O 1
ATOM 816 N N . ASN A 1 100 ? -1.433 -10.546 -1.893 1.00 91.50 100 ASN A N 1
ATOM 817 C CA . ASN A 1 100 ? -1.377 -10.148 -3.289 1.00 91.50 100 ASN A CA 1
ATOM 818 C C . ASN A 1 100 ? -1.765 -8.682 -3.442 1.00 91.50 100 ASN A C 1
ATOM 820 O O . ASN A 1 100 ? -2.613 -8.159 -2.710 1.00 91.50 100 ASN A O 1
ATOM 824 N N . VAL A 1 101 ? -1.156 -8.023 -4.427 1.00 94.00 101 VAL A N 1
ATOM 825 C CA . VAL A 1 101 ? -1.588 -6.689 -4.835 1.00 94.00 101 VAL A CA 1
ATOM 826 C C . VAL A 1 101 ? -2.891 -6.816 -5.614 1.00 94.00 101 VAL A C 1
ATOM 828 O O . VAL A 1 101 ? -2.952 -7.524 -6.616 1.00 94.00 101 VAL A O 1
ATOM 831 N N . VAL A 1 102 ? -3.935 -6.147 -5.128 1.00 92.31 102 VAL A N 1
ATOM 832 C CA . VAL A 1 102 ? -5.298 -6.215 -5.685 1.00 92.31 102 VAL A CA 1
ATOM 833 C C . VAL A 1 102 ? -5.660 -4.995 -6.528 1.00 92.31 102 VAL A C 1
ATOM 835 O O . VAL A 1 102 ? -6.587 -5.054 -7.328 1.00 92.31 102 VAL A O 1
ATOM 838 N N . GLU A 1 103 ? -4.929 -3.895 -6.366 1.00 92.38 103 GLU A N 1
ATOM 839 C CA . GLU A 1 103 ? -5.108 -2.659 -7.124 1.00 92.38 103 GLU A CA 1
ATOM 840 C C . GLU A 1 103 ? -3.779 -1.905 -7.167 1.00 92.38 103 GLU A C 1
ATOM 842 O O . GLU A 1 103 ? -3.063 -1.869 -6.167 1.00 92.38 103 GLU A O 1
ATOM 847 N N . PHE A 1 104 ? -3.444 -1.295 -8.301 1.00 94.50 104 PHE A N 1
ATOM 848 C CA . PHE A 1 104 ? -2.315 -0.378 -8.420 1.00 94.50 104 PHE A CA 1
ATOM 849 C C . PHE A 1 104 ? -2.527 0.568 -9.598 1.00 94.50 104 PHE A C 1
ATOM 851 O O . PHE A 1 104 ? -3.088 0.179 -10.621 1.00 94.50 104 PHE A O 1
ATOM 858 N N . ALA A 1 105 ? -2.076 1.810 -9.459 1.00 94.38 105 ALA A N 1
ATOM 859 C CA . ALA A 1 105 ? -2.126 2.792 -10.534 1.00 94.38 105 ALA A CA 1
ATOM 860 C C . ALA A 1 105 ? -1.112 3.916 -10.304 1.00 94.38 105 ALA A C 1
ATOM 862 O O . ALA A 1 105 ? -0.601 4.115 -9.199 1.00 94.38 105 ALA A O 1
ATOM 863 N N . ARG A 1 106 ? -0.825 4.669 -11.371 1.00 94.12 106 ARG A N 1
ATOM 864 C CA . ARG A 1 106 ? -0.046 5.911 -11.288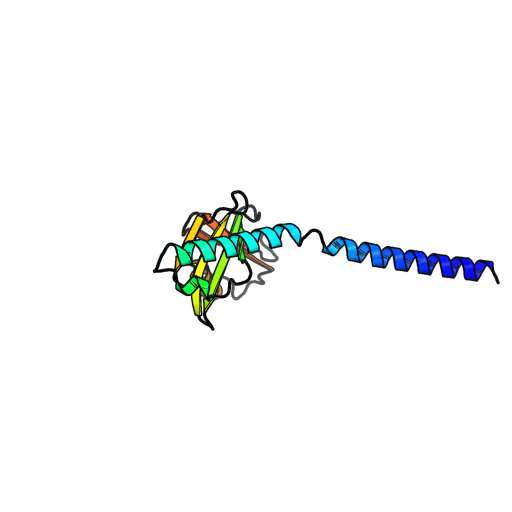 1.00 94.12 106 ARG A CA 1
ATOM 865 C C . ARG A 1 106 ? -0.880 7.036 -10.664 1.00 94.12 106 ARG A C 1
ATOM 867 O O . ARG A 1 106 ? -2.098 7.065 -10.813 1.00 94.12 106 ARG A O 1
ATOM 874 N N . GLY A 1 107 ? -0.199 7.994 -10.039 1.00 90.44 107 GLY A N 1
ATOM 875 C CA . GLY A 1 107 ? -0.807 9.196 -9.459 1.00 90.44 107 GLY A CA 1
ATOM 876 C C . GLY A 1 107 ? -1.392 9.017 -8.053 1.00 90.44 107 GLY A C 1
ATOM 877 O O . GLY A 1 107 ? -1.073 8.066 -7.337 1.00 90.44 107 GLY A O 1
ATOM 878 N N . GLU A 1 108 ? -2.215 9.984 -7.628 1.00 88.19 108 GLU A N 1
ATOM 879 C CA . GLU A 1 108 ? -2.864 9.958 -6.312 1.00 88.19 108 GLU A CA 1
ATOM 880 C C . GLU A 1 108 ? -3.910 8.836 -6.232 1.00 88.19 108 GLU A C 1
ATOM 882 O O . GLU A 1 108 ? -4.732 8.657 -7.129 1.00 88.19 108 GLU A O 1
ATOM 887 N N . SER A 1 109 ? -3.934 8.118 -5.107 1.00 86.75 109 SER A N 1
ATOM 888 C CA . SER A 1 109 ? -5.010 7.165 -4.823 1.00 86.75 109 SER A CA 1
ATOM 889 C C . SER A 1 109 ? -6.365 7.881 -4.715 1.00 86.75 109 SER A C 1
ATOM 891 O O . SER A 1 109 ? -6.403 8.956 -4.100 1.00 86.75 109 SER A O 1
ATOM 893 N N . PRO A 1 110 ? -7.483 7.254 -5.130 1.00 78.25 110 PRO A N 1
ATOM 894 C CA . PRO A 1 110 ? -8.834 7.778 -4.902 1.00 78.25 110 PRO A CA 1
ATOM 895 C C . PRO A 1 110 ? -9.122 8.100 -3.427 1.00 78.25 110 PRO A C 1
ATOM 897 O O . PRO A 1 110 ? -9.901 8.989 -3.111 1.00 78.25 110 PRO A O 1
ATOM 900 N N . TYR A 1 111 ? -8.433 7.438 -2.493 1.00 76.56 111 TYR A N 1
ATOM 901 C CA . TYR A 1 111 ? -8.485 7.782 -1.073 1.00 76.56 111 TYR A CA 1
ATOM 902 C C . TYR A 1 111 ? -8.100 9.235 -0.778 1.00 76.56 111 TYR A C 1
ATOM 904 O O . TYR A 1 111 ? -8.784 9.925 -0.023 1.00 76.56 111 TYR A O 1
ATOM 912 N N . GLN A 1 112 ? -6.986 9.700 -1.342 1.00 73.50 112 GLN A N 1
ATOM 913 C CA . GLN A 1 112 ? -6.416 11.000 -1.002 1.00 73.50 112 GLN A CA 1
ATOM 914 C C . GLN A 1 112 ? -7.328 12.133 -1.486 1.00 73.50 112 GLN A C 1
ATOM 916 O O . GLN A 1 112 ? -7.472 13.144 -0.796 1.00 73.50 112 GLN A O 1
ATOM 921 N N . SER A 1 113 ? -8.013 11.936 -2.615 1.00 69.75 113 SER A N 1
ATOM 922 C CA . SER A 1 113 ? -9.051 12.846 -3.101 1.00 69.75 113 SER A CA 1
ATOM 923 C C . SER A 1 113 ? -10.335 12.764 -2.264 1.00 69.75 113 SER A C 1
ATOM 925 O O . SER A 1 113 ? -10.869 13.812 -1.893 1.00 69.75 113 SER A O 1
ATOM 927 N N . THR A 1 114 ? -10.790 11.566 -1.874 1.00 68.25 114 THR A N 1
ATOM 928 C CA . THR A 1 114 ? -11.955 11.387 -0.984 1.00 68.25 114 THR A CA 1
ATOM 929 C C . THR A 1 114 ? -11.743 12.046 0.380 1.00 68.25 114 THR A C 1
ATOM 931 O O . THR A 1 114 ? -12.620 12.762 0.860 1.00 68.25 114 THR A O 1
ATOM 934 N N . LEU A 1 115 ? -10.563 11.893 0.990 1.00 67.88 115 LEU A N 1
ATOM 935 C CA . LEU A 1 115 ? -10.251 12.485 2.294 1.00 67.88 115 LEU A CA 1
ATOM 936 C C . LEU A 1 115 ? -10.186 14.019 2.238 1.00 67.88 115 LEU A C 1
ATOM 938 O O . LEU A 1 115 ? -10.696 14.688 3.139 1.00 67.88 115 LEU A O 1
ATOM 942 N N . LYS A 1 116 ? -9.602 14.580 1.167 1.00 67.19 116 LYS A N 1
ATOM 943 C CA . LYS A 1 116 ? -9.592 16.033 0.921 1.00 67.19 116 LYS A CA 1
ATOM 944 C C . LYS A 1 116 ? -11.023 16.584 0.828 1.00 67.19 116 LYS A C 1
ATOM 946 O O . LYS A 1 116 ? -11.303 17.602 1.449 1.00 67.19 116 LYS A O 1
ATOM 951 N N . ARG A 1 117 ? -11.932 15.900 0.118 1.00 64.56 117 ARG A N 1
ATOM 952 C CA . ARG A 1 117 ? -13.349 16.307 -0.003 1.00 64.56 117 ARG A CA 1
ATOM 953 C C . ARG A 1 117 ? -14.099 16.216 1.331 1.00 64.56 117 ARG A C 1
ATOM 955 O O . ARG A 1 117 ? -14.797 17.148 1.713 1.00 64.56 117 ARG A O 1
ATOM 962 N N . PHE A 1 118 ? -13.911 15.133 2.082 1.00 61.97 118 PHE A N 1
ATOM 963 C CA . PHE A 1 118 ? -14.675 14.875 3.308 1.00 61.97 118 PHE A CA 1
ATOM 964 C C . PHE A 1 118 ? -14.367 15.817 4.475 1.00 61.97 118 PHE A C 1
ATOM 966 O O . PHE A 1 118 ? -15.275 16.172 5.230 1.00 61.97 118 PHE A O 1
ATOM 973 N N . LYS A 1 119 ? -13.105 16.241 4.632 1.00 62.22 119 LYS A N 1
ATOM 974 C CA . LYS A 1 119 ? -12.699 17.150 5.721 1.00 62.22 119 LYS A CA 1
ATOM 975 C C . LYS A 1 119 ? -13.333 18.542 5.622 1.00 62.22 119 LYS A C 1
ATOM 977 O O . LYS A 1 119 ? -13.324 19.280 6.603 1.00 62.22 119 LYS A O 1
ATOM 982 N N . ILE A 1 120 ? -13.891 18.906 4.468 1.00 55.25 120 ILE A N 1
ATOM 983 C CA . ILE A 1 120 ? -14.368 20.266 4.203 1.00 55.25 120 ILE A CA 1
ATOM 984 C C . ILE A 1 120 ? -15.835 20.468 4.625 1.00 55.25 120 ILE A C 1
ATOM 986 O O . ILE A 1 120 ? -16.182 21.586 5.013 1.00 55.25 120 ILE A O 1
ATOM 990 N N . GLU A 1 121 ? -16.681 19.428 4.629 1.00 59.19 121 GLU A N 1
ATOM 991 C CA . GLU A 1 121 ? -18.142 19.647 4.623 1.00 59.19 121 GLU A CA 1
ATOM 992 C C . GLU A 1 121 ? -18.946 19.024 5.778 1.00 59.19 121 GLU A C 1
ATOM 994 O O . GLU A 1 121 ? -19.864 19.674 6.266 1.00 59.19 121 GLU A O 1
ATOM 999 N N . LYS A 1 122 ? -18.644 17.806 6.261 1.00 59.91 122 LYS A N 1
ATOM 1000 C CA . LYS A 1 122 ? -19.635 17.037 7.062 1.00 59.91 122 LYS A CA 1
ATOM 1001 C C . LYS A 1 122 ? -19.328 16.874 8.559 1.00 59.91 122 LYS A C 1
ATOM 1003 O O . LYS A 1 122 ? -20.199 16.453 9.319 1.00 59.91 122 LYS A O 1
ATOM 1008 N N . PHE A 1 123 ? -18.109 17.198 9.000 1.00 62.16 123 PHE A N 1
ATOM 1009 C CA . PHE A 1 123 ? -17.647 16.923 10.373 1.00 62.16 123 PHE A CA 1
ATOM 1010 C C . PHE A 1 123 ? -16.895 18.076 11.052 1.00 62.16 123 PHE A C 1
ATOM 1012 O O . PHE A 1 123 ? -16.277 17.848 12.088 1.00 62.16 123 PHE A O 1
ATOM 1019 N N . LYS A 1 124 ? -16.960 19.306 10.518 1.00 62.50 124 LYS A N 1
ATOM 1020 C CA . LYS A 1 124 ? -16.283 20.479 11.112 1.00 62.50 124 LYS A CA 1
ATOM 1021 C C . LYS A 1 124 ? -16.621 20.682 12.596 1.00 62.50 124 LYS A C 1
ATOM 1023 O O . LYS A 1 124 ? -15.737 21.036 13.367 1.00 62.50 124 LYS A O 1
ATOM 1028 N N . ASP A 1 125 ? -17.850 20.349 12.992 1.00 65.62 125 ASP A N 1
ATOM 1029 C CA . ASP A 1 125 ? -18.358 20.577 14.351 1.00 65.62 125 ASP A CA 1
ATOM 1030 C C . ASP A 1 125 ? -18.390 19.312 15.231 1.00 65.62 125 ASP A C 1
ATOM 1032 O O . ASP A 1 125 ? -18.894 19.339 16.355 1.00 65.62 125 ASP A O 1
ATOM 1036 N N . LYS A 1 126 ? -17.877 18.168 14.747 1.00 67.56 126 LYS A N 1
ATOM 1037 C CA . LYS A 1 126 ? -17.854 16.907 15.509 1.00 67.56 126 LYS A CA 1
ATOM 1038 C C . LYS A 1 126 ? -16.430 16.555 15.937 1.00 67.56 126 LYS A C 1
ATOM 1040 O O . LYS A 1 126 ? -15.511 16.541 15.125 1.00 67.56 126 LYS A O 1
ATOM 1045 N N . LYS A 1 127 ? -16.250 16.167 17.207 1.00 67.69 127 LYS A N 1
ATOM 1046 C CA . LYS A 1 127 ? -14.987 15.581 17.684 1.00 67.69 127 LYS A CA 1
ATOM 1047 C C . LYS A 1 127 ? -14.825 14.181 17.086 1.00 67.69 127 LYS A C 1
ATOM 1049 O O . LYS A 1 127 ? -15.457 13.224 17.539 1.00 67.69 127 LYS A O 1
ATOM 1054 N N . ILE A 1 128 ? -14.004 14.082 16.046 1.00 67.69 128 ILE A N 1
ATOM 1055 C CA . ILE A 1 128 ? -13.630 12.814 15.421 1.00 67.69 128 ILE A CA 1
ATOM 1056 C C . ILE A 1 128 ? -12.629 12.103 16.334 1.00 67.69 128 ILE A C 1
ATOM 1058 O O . ILE A 1 128 ? -11.579 12.653 16.654 1.00 67.69 128 ILE A O 1
ATOM 1062 N N . GLU A 1 129 ? -12.949 10.881 16.757 1.00 66.25 129 GLU A N 1
ATOM 1063 C CA . GLU A 1 129 ? -12.033 10.047 17.545 1.00 66.25 129 GLU A CA 1
ATOM 1064 C C . GLU A 1 129 ? -11.169 9.157 16.654 1.00 66.25 129 GLU A C 1
ATOM 1066 O O . GLU A 1 129 ? -10.008 8.902 16.969 1.00 66.25 129 GLU A O 1
ATOM 1071 N N . LYS A 1 130 ? -11.734 8.657 15.547 1.00 67.19 130 LYS A N 1
ATOM 1072 C CA . LYS A 1 130 ? -11.007 7.815 14.595 1.00 67.19 130 LYS A CA 1
ATOM 1073 C C . LYS A 1 130 ? -11.588 7.922 13.190 1.00 67.19 130 LYS A C 1
ATOM 1075 O O . LYS A 1 130 ? -12.789 7.752 13.001 1.00 67.19 130 LYS A O 1
ATOM 1080 N N . GLU A 1 131 ? -10.716 8.126 12.211 1.00 72.19 131 GLU A N 1
ATOM 1081 C CA . GLU A 1 131 ? -11.016 7.982 10.785 1.00 72.19 131 GLU A CA 1
ATOM 1082 C C . GLU A 1 131 ? -10.628 6.557 10.348 1.00 72.19 131 GLU A C 1
ATOM 1084 O O . GLU A 1 131 ? -9.583 6.031 10.741 1.00 72.19 131 GLU A O 1
ATOM 1089 N N . MET A 1 132 ? -11.482 5.898 9.573 1.00 75.00 132 MET A N 1
ATOM 1090 C CA . MET A 1 132 ? -11.250 4.571 9.007 1.00 75.00 132 MET A CA 1
ATOM 1091 C C . MET A 1 132 ? -11.561 4.623 7.519 1.00 75.00 132 MET A C 1
ATOM 1093 O O . MET A 1 132 ? -12.658 5.019 7.140 1.00 75.00 132 MET A O 1
ATOM 1097 N N . LEU A 1 133 ? -10.639 4.184 6.667 1.00 77.44 133 LEU A N 1
ATOM 1098 C CA . LEU A 1 133 ? -10.973 3.979 5.264 1.00 77.44 133 LEU A CA 1
ATOM 1099 C C . LEU A 1 133 ? -11.515 2.569 5.079 1.00 77.44 133 LEU A C 1
ATOM 1101 O O . LEU A 1 133 ? -10.782 1.606 5.283 1.00 77.44 133 LEU A O 1
ATOM 1105 N N . VAL A 1 134 ? -12.776 2.441 4.693 1.00 81.88 134 VAL A N 1
ATOM 1106 C CA . VAL A 1 134 ? -13.379 1.155 4.360 1.00 81.88 134 VAL A CA 1
ATOM 1107 C C . VAL A 1 134 ? -13.157 0.861 2.882 1.00 81.88 134 VAL A C 1
ATOM 1109 O O . VAL A 1 134 ? -13.475 1.679 2.023 1.00 81.88 134 VAL A O 1
ATOM 1112 N N . TYR A 1 135 ? -12.608 -0.316 2.592 1.00 80.50 135 TYR A N 1
ATOM 1113 C CA . TYR A 1 135 ? -12.349 -0.804 1.240 1.00 80.50 135 TYR A CA 1
ATOM 1114 C C . TYR A 1 135 ? -13.258 -1.996 0.944 1.00 80.50 135 TYR A C 1
ATOM 1116 O O . TYR A 1 135 ? -13.074 -3.084 1.509 1.00 80.50 135 TYR A O 1
ATOM 1124 N N . ALA A 1 136 ? -14.254 -1.796 0.076 1.00 75.56 136 ALA A N 1
ATOM 1125 C CA . ALA A 1 136 ? -15.169 -2.873 -0.318 1.00 75.56 136 ALA A CA 1
ATOM 1126 C C . ALA A 1 136 ? -14.802 -3.513 -1.667 1.00 75.56 136 ALA A C 1
ATOM 1128 O O . ALA A 1 136 ? -15.221 -4.640 -1.925 1.00 75.56 136 ALA A O 1
ATOM 1129 N N . GLY A 1 137 ? -13.950 -2.869 -2.468 1.00 74.81 137 GLY A N 1
ATOM 1130 C CA . GLY A 1 137 ? -13.439 -3.410 -3.726 1.00 74.81 137 GLY A CA 1
ATOM 1131 C C . GLY A 1 137 ? -12.693 -2.356 -4.545 1.00 74.81 137 GLY A C 1
ATOM 1132 O O . GLY A 1 137 ? -12.583 -1.213 -4.095 1.00 74.81 137 GLY A O 1
ATOM 1133 N N . PRO A 1 138 ? -12.188 -2.723 -5.737 1.00 72.38 138 PRO A N 1
ATOM 1134 C CA . PRO A 1 138 ? -11.442 -1.810 -6.585 1.00 72.38 138 PRO A CA 1
ATOM 1135 C C . PRO A 1 138 ? -12.199 -0.512 -6.836 1.00 72.38 138 PRO A C 1
ATOM 1137 O O . PRO A 1 138 ? -13.375 -0.541 -7.192 1.00 72.38 138 PRO A O 1
ATOM 1140 N N . SER A 1 139 ? -11.533 0.625 -6.639 1.00 69.06 139 SER A N 1
ATOM 1141 C CA . SER A 1 139 ? -12.148 1.958 -6.778 1.00 69.06 139 SER A CA 1
ATOM 1142 C C . SER A 1 139 ? -13.349 2.257 -5.856 1.00 69.06 139 SER A C 1
ATOM 1144 O O . SER A 1 139 ? -13.948 3.324 -5.978 1.00 69.06 139 SER A O 1
ATOM 1146 N N . TYR A 1 140 ? -13.688 1.379 -4.904 1.00 75.00 140 TYR A N 1
ATOM 1147 C CA . TYR A 1 140 ? -14.812 1.560 -3.985 1.00 75.00 140 TYR A CA 1
ATOM 1148 C C . TYR A 1 140 ? -14.328 1.736 -2.543 1.00 75.00 140 TYR A C 1
ATOM 1150 O O . TYR A 1 140 ? -14.001 0.777 -1.828 1.00 75.00 140 TYR A O 1
ATOM 1158 N N . TYR A 1 141 ? -14.305 3.001 -2.125 1.00 73.50 141 TYR A N 1
ATOM 1159 C CA . TYR A 1 141 ? -13.807 3.447 -0.832 1.00 73.50 141 TYR A CA 1
ATOM 1160 C C . TYR A 1 141 ? -14.889 4.230 -0.097 1.00 73.50 141 TYR A C 1
ATOM 1162 O O . TYR A 1 141 ? -15.483 5.143 -0.659 1.00 73.50 141 TYR A O 1
ATOM 1170 N N . ILE A 1 142 ? -15.093 3.909 1.174 1.00 73.94 142 ILE A N 1
ATOM 1171 C CA . ILE A 1 142 ? -16.039 4.594 2.056 1.00 73.94 142 ILE A CA 1
ATOM 1172 C C . ILE A 1 142 ? -15.243 5.183 3.215 1.00 73.94 142 ILE A C 1
ATOM 1174 O O . ILE A 1 142 ? -14.424 4.490 3.822 1.00 73.94 142 ILE A O 1
ATOM 1178 N N . LEU A 1 143 ? -15.485 6.446 3.568 1.00 73.38 143 LEU A N 1
ATOM 1179 C CA . LEU A 1 143 ? -14.911 6.999 4.792 1.00 73.38 143 LEU A CA 1
ATOM 1180 C C . LEU A 1 143 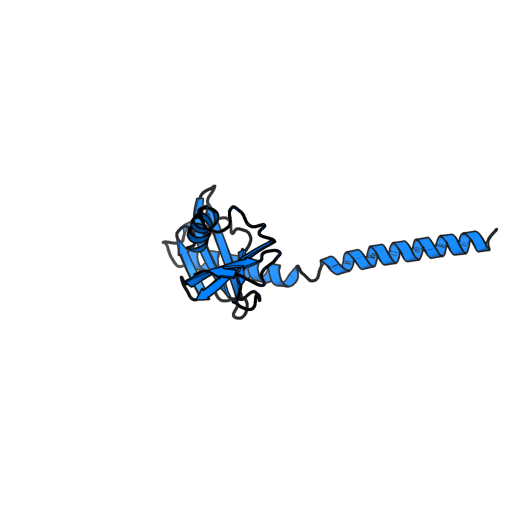? -15.810 6.630 5.978 1.00 73.38 143 LEU A C 1
ATOM 1182 O O . LEU A 1 143 ? -16.965 7.046 6.067 1.00 73.38 143 LEU A O 1
ATOM 1186 N N . GLY A 1 144 ? -15.268 5.831 6.890 1.00 70.81 144 GLY A N 1
ATOM 1187 C CA . GLY A 1 144 ? -15.832 5.565 8.204 1.00 70.81 144 GLY A CA 1
ATOM 1188 C C . GLY A 1 144 ? -15.297 6.563 9.229 1.00 70.81 144 GLY A C 1
ATOM 1189 O O . GLY A 1 144 ? -14.091 6.784 9.321 1.00 70.81 144 GLY A O 1
ATOM 1190 N N . VAL A 1 145 ? -16.174 7.151 10.035 1.00 70.88 145 VAL A N 1
ATOM 1191 C CA . VAL A 1 145 ? -15.803 8.057 11.127 1.00 70.88 145 VAL A CA 1
ATOM 1192 C C . VAL A 1 145 ? -16.379 7.519 12.428 1.00 70.88 145 VAL A C 1
ATOM 1194 O O . VAL A 1 145 ? -17.571 7.233 12.525 1.00 70.88 145 VAL A O 1
ATOM 1197 N N . LYS A 1 146 ? -15.540 7.396 13.454 1.00 68.38 146 LYS A N 1
ATOM 1198 C CA . LYS A 1 146 ? -15.972 7.124 14.823 1.00 68.38 146 LYS A CA 1
ATOM 1199 C C . LYS A 1 146 ? -15.968 8.430 15.612 1.00 68.38 146 LYS A C 1
ATOM 1201 O O . LYS A 1 146 ? -14.942 9.111 15.674 1.00 68.38 146 LYS A O 1
ATOM 1206 N N . THR A 1 147 ? -17.107 8.774 16.201 1.00 65.94 147 THR A N 1
ATOM 1207 C CA . THR A 1 147 ? -17.267 9.933 17.090 1.00 65.94 147 THR A CA 1
ATOM 1208 C C . THR A 1 147 ? -17.521 9.447 18.518 1.00 65.94 147 THR A C 1
ATOM 1210 O O . THR A 1 147 ? -17.896 8.295 18.729 1.00 65.94 147 THR A O 1
ATOM 1213 N N . SER A 1 148 ? -17.351 10.328 19.504 1.00 60.16 148 SER A N 1
ATOM 1214 C CA . SER A 1 148 ? -17.553 10.004 20.926 1.00 60.16 148 SER A CA 1
ATOM 1215 C C . SER A 1 148 ? -18.991 9.613 21.297 1.00 60.16 148 SER A C 1
ATOM 1217 O O . SER A 1 148 ? -19.217 9.073 22.379 1.00 60.16 148 SER A O 1
ATOM 1219 N N . LYS A 1 149 ? -19.969 9.886 20.419 1.00 56.25 149 LYS A N 1
ATOM 1220 C CA . LYS A 1 149 ? -21.397 9.597 20.633 1.00 56.25 149 LYS A CA 1
ATOM 1221 C C . LYS A 1 149 ? -21.953 8.483 19.739 1.00 56.25 149 LYS A C 1
ATOM 1223 O O . LYS A 1 149 ? -22.888 7.816 20.166 1.00 56.25 149 LYS A O 1
ATOM 1228 N N . ASP A 1 150 ? -21.365 8.230 18.564 1.00 53.22 150 ASP A N 1
ATOM 1229 C CA . ASP A 1 150 ? -21.923 7.302 17.573 1.00 53.22 150 ASP A CA 1
ATOM 1230 C C . ASP A 1 150 ? -20.969 6.135 17.269 1.00 53.22 150 ASP A C 1
ATOM 1232 O O . ASP A 1 150 ? -19.797 6.315 16.914 1.00 53.22 150 ASP A O 1
ATOM 1236 N N . LYS A 1 151 ? -21.489 4.904 17.357 1.00 54.81 151 LYS A N 1
ATOM 1237 C CA . LYS A 1 151 ? -20.798 3.703 16.868 1.00 54.81 151 LYS A CA 1
ATOM 1238 C C . LYS A 1 151 ? -20.803 3.720 15.333 1.00 54.81 151 LYS A C 1
ATOM 1240 O O . LYS A 1 151 ? -21.775 3.295 14.732 1.00 54.81 151 LYS A O 1
ATOM 1245 N N . ASN A 1 152 ? -19.690 4.169 14.751 1.00 53.91 152 ASN A N 1
ATOM 1246 C CA . ASN A 1 152 ? -19.325 4.133 13.325 1.00 53.91 152 ASN A CA 1
ATOM 1247 C C . ASN A 1 152 ? -20.338 4.777 12.354 1.00 53.91 152 ASN A C 1
ATOM 1249 O O . ASN A 1 152 ? -21.368 4.201 12.023 1.00 53.91 152 ASN A O 1
ATOM 1253 N N . ILE A 1 153 ? -19.985 5.938 11.804 1.00 58.28 153 ILE A N 1
ATOM 1254 C CA . ILE A 1 153 ? -20.700 6.576 10.694 1.00 58.28 153 ILE A CA 1
ATOM 1255 C C . ILE A 1 153 ? -19.967 6.215 9.401 1.00 58.28 153 ILE A C 1
ATOM 1257 O O . ILE A 1 153 ? -18.829 6.639 9.213 1.00 58.28 153 ILE A O 1
ATOM 1261 N N . PHE A 1 154 ? -20.600 5.445 8.517 1.00 56.75 154 PHE A N 1
ATOM 1262 C CA . PHE A 1 154 ? -20.088 5.153 7.175 1.00 56.75 154 PHE A CA 1
ATOM 1263 C C . PHE A 1 154 ? 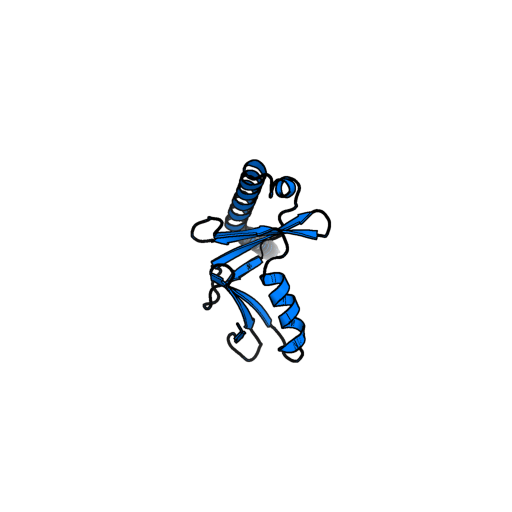-20.758 6.083 6.172 1.00 56.75 154 PHE A C 1
ATOM 1265 O O . PHE A 1 154 ? -21.976 6.245 6.205 1.00 56.75 154 PHE A O 1
ATOM 1272 N N . ASN A 1 155 ? -19.977 6.716 5.303 1.00 53.78 155 ASN A N 1
ATOM 1273 C CA . ASN A 1 155 ? -20.515 7.626 4.302 1.00 53.78 155 ASN A CA 1
ATOM 1274 C C . ASN A 1 155 ? -19.807 7.357 2.965 1.00 53.78 155 ASN A C 1
ATOM 1276 O O . ASN A 1 155 ? -18.584 7.501 2.878 1.00 53.78 155 ASN A O 1
ATOM 1280 N N . SER A 1 156 ? -20.578 6.877 1.985 1.00 49.44 156 SER A N 1
ATOM 1281 C CA . SER A 1 156 ? -20.149 6.572 0.612 1.00 49.44 156 SER A CA 1
ATOM 1282 C C . SER A 1 156 ? -20.072 7.827 -0.242 1.00 49.44 156 SER A C 1
ATOM 1284 O O . SER A 1 156 ? -21.030 8.629 -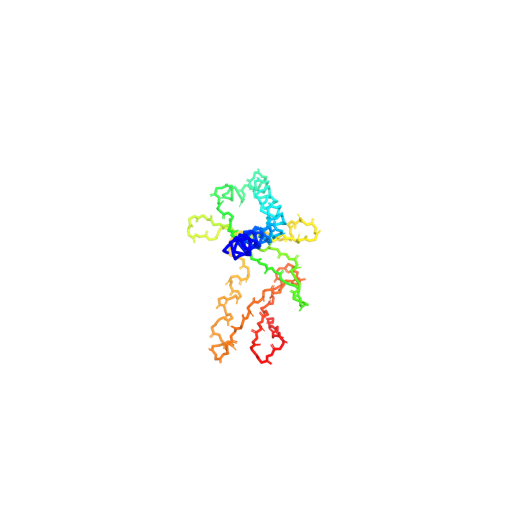0.133 1.00 49.44 156 SER A O 1
#

Organism: NCBI:txid1121264

Secondary structure (DSSP, 8-state):
-HHHHHHHHHHHHHHHHHHHHHHHTTSTTSHHHHHHHHHHHHHHHHHHHH-GGGGGGGGSEEPPPEEEE-TTS-EEEEEEEEEETTEEEEEEEEETTT-SEEEEEESS-HHHHHHHHHHHHS-TTS-EEEEEEEEEETTEEEEEEEESSSS-EEE-

pLDDT: mean 77.52, std 15.77, range [42.38, 96.81]

Foldseek 3Di:
DVVVVVVVVVVVVVVVVVVVVVVVVPPPVPVLQVVLVVLVLVVLVVCLVPPVLSVVLPVWDWDDWDFAAAPVRHTFWTKIFTDDPHFTQWIWIAGSVVRDTQDIDTGDDPVVVVVVVVVPPDDPPFDFPDWHWYDPHVVDIWIWTDGPPDDIDTDD